Protein AF-A0A4S1FIS1-F1 (afdb_monomer_lite)

Sequence (93 aa):
NDRVGEAIGKYFDRGFSGHVTVIKSGSRFSADCMIRLDSGASLQATGDAQDPTLAFEAAADRLETRLRRYKRRLKSHNSGNGNGEPTDIAYTV

Foldseek 3Di:
DCPVVVLVCVLDVDDKDKDWDWDDDDQKIKIKIWIADPVRDIDIFMAMDSDSVRRVVRRSVSRVVVSVVVVVVVVVCVVDPDDDDRPPPPPDD

pLDDT: mean 71.69, std 17.03, range [32.38, 91.38]

Radius of gyration: 14.53 Å; chains: 1; bounding box: 40×16×36 Å

Structure (mmCIF, N/CA/C/O backbone):
data_AF-A0A4S1FIS1-F1
#
_entry.id   AF-A0A4S1FIS1-F1
#
loop_
_atom_site.group_PDB
_atom_site.id
_atom_site.type_symbol
_atom_site.label_atom_id
_atom_site.label_alt_id
_atom_site.label_comp_id
_atom_site.label_asym_id
_atom_site.label_entity_id
_atom_site.label_seq_id
_atom_site.pdbx_PDB_ins_code
_atom_site.Cartn_x
_atom_site.Cartn_y
_atom_site.Cartn_z
_atom_site.occupancy
_atom_site.B_iso_or_equiv
_atom_site.auth_seq_id
_atom_site.auth_comp_id
_atom_site.auth_asym_id
_atom_site.auth_atom_id
_atom_site.pdbx_PDB_model_num
ATOM 1 N N . ASN A 1 1 ? -16.646 -0.215 -5.988 1.00 45.81 1 ASN A N 1
ATOM 2 C CA . ASN A 1 1 ? -15.371 -0.941 -5.806 1.00 45.81 1 ASN A CA 1
ATOM 3 C C . ASN A 1 1 ? -14.469 -0.700 -7.021 1.00 45.81 1 ASN A C 1
ATOM 5 O O . ASN A 1 1 ? -14.102 -1.655 -7.678 1.00 45.81 1 ASN A O 1
ATOM 9 N N . ASP A 1 2 ? -14.111 0.558 -7.327 1.00 54.72 2 ASP A N 1
ATOM 10 C CA . ASP A 1 2 ? -13.390 0.897 -8.581 1.00 54.72 2 ASP A CA 1
ATOM 11 C C . ASP A 1 2 ? -12.152 1.794 -8.402 1.00 54.72 2 ASP A C 1
ATOM 13 O O . ASP A 1 2 ? -11.310 1.874 -9.292 1.00 54.72 2 ASP A O 1
ATOM 17 N N . ARG A 1 3 ? -11.968 2.437 -7.237 1.00 57.38 3 ARG A N 1
ATOM 18 C CA . ARG A 1 3 ? -10.880 3.421 -7.051 1.00 57.38 3 ARG A CA 1
ATOM 19 C C . ARG A 1 3 ? -9.480 2.809 -7.149 1.00 57.38 3 ARG A C 1
ATOM 21 O O . ARG A 1 3 ? -8.561 3.473 -7.608 1.00 57.38 3 ARG A O 1
ATOM 28 N N . VAL A 1 4 ? -9.321 1.546 -6.750 1.00 52.50 4 VAL A N 1
ATOM 29 C CA . VAL A 1 4 ? -8.054 0.805 -6.872 1.00 52.50 4 VAL A CA 1
ATOM 30 C C . VAL A 1 4 ? -7.695 0.572 -8.334 1.00 52.50 4 VAL A C 1
ATOM 32 O O . VAL A 1 4 ? -6.575 0.862 -8.743 1.00 52.50 4 VAL A O 1
ATOM 35 N N . GLY A 1 5 ? -8.648 0.063 -9.120 1.00 53.59 5 GLY A N 1
ATOM 36 C CA . GLY A 1 5 ? -8.443 -0.227 -10.537 1.00 53.59 5 GLY A CA 1
ATOM 37 C C . GLY A 1 5 ? -8.119 1.038 -11.324 1.00 53.59 5 GLY A C 1
ATOM 38 O O . GLY A 1 5 ? -7.195 1.036 -12.130 1.00 53.59 5 GLY A O 1
ATOM 39 N N . GLU A 1 6 ? -8.800 2.145 -11.016 1.00 59.44 6 GLU A N 1
ATOM 40 C CA . GLU A 1 6 ? -8.561 3.437 -11.662 1.00 59.44 6 GLU A CA 1
ATOM 41 C C . GLU A 1 6 ? -7.212 4.062 -11.259 1.00 59.44 6 GLU A C 1
ATOM 43 O O . GLU A 1 6 ? -6.486 4.583 -12.108 1.00 59.44 6 GLU A O 1
ATOM 48 N N . ALA A 1 7 ? -6.840 3.995 -9.975 1.00 56.41 7 ALA A N 1
ATOM 49 C CA . ALA A 1 7 ? -5.559 4.513 -9.496 1.00 56.41 7 ALA A CA 1
ATOM 50 C C . ALA A 1 7 ? -4.379 3.729 -10.081 1.00 56.41 7 ALA A C 1
ATOM 52 O O . ALA A 1 7 ? -3.398 4.334 -10.508 1.00 56.41 7 ALA A O 1
ATOM 53 N N . ILE A 1 8 ? -4.474 2.397 -10.153 1.00 56.22 8 ILE A N 1
ATOM 54 C CA . ILE A 1 8 ? -3.401 1.572 -10.719 1.00 56.22 8 ILE A CA 1
ATOM 55 C C . ILE A 1 8 ? -3.394 1.651 -12.254 1.00 56.22 8 ILE A C 1
ATOM 57 O O . ILE A 1 8 ? -2.317 1.740 -12.844 1.00 56.22 8 ILE A O 1
ATOM 61 N N . GLY A 1 9 ? -4.564 1.731 -12.898 1.00 56.81 9 GLY A N 1
ATOM 62 C CA . GLY A 1 9 ? -4.693 1.923 -14.347 1.00 56.81 9 GLY A CA 1
ATOM 63 C C . GLY A 1 9 ? -4.024 3.207 -14.849 1.00 56.81 9 GLY A C 1
ATOM 64 O O . GLY A 1 9 ? -3.421 3.209 -15.917 1.00 56.81 9 GLY A O 1
ATOM 65 N N . LYS A 1 10 ? -3.996 4.278 -14.038 1.00 60.97 10 LYS A N 1
ATOM 66 C CA . LYS A 1 10 ? -3.222 5.502 -14.344 1.00 60.97 10 LYS A CA 1
ATOM 67 C C . LYS A 1 10 ? -1.709 5.268 -14.420 1.00 60.97 10 LYS A C 1
ATOM 69 O O . LYS A 1 10 ? -1.001 6.034 -15.075 1.00 60.97 10 LYS A O 1
ATOM 74 N N . TYR A 1 11 ? -1.195 4.246 -13.740 1.00 55.94 11 TYR A N 1
ATOM 75 C CA . TYR A 1 11 ? 0.239 3.969 -13.656 1.00 55.94 11 TYR A CA 1
ATOM 76 C C . TYR A 1 11 ? 0.703 2.840 -14.582 1.00 55.94 11 TYR A C 1
ATOM 78 O O . TYR A 1 11 ? 1.847 2.898 -15.048 1.00 55.94 11 TYR A O 1
ATOM 86 N N . PHE A 1 12 ? -0.155 1.858 -14.867 1.00 54.84 12 PHE A N 1
ATOM 87 C CA . PHE A 1 12 ? 0.170 0.680 -15.671 1.00 54.84 12 PHE A CA 1
ATOM 88 C C . PHE A 1 12 ? -0.950 0.377 -16.675 1.00 54.84 12 PHE A C 1
ATOM 90 O O . PHE A 1 12 ? -1.956 -0.231 -16.342 1.00 54.84 12 PHE A O 1
ATOM 97 N N . ASP A 1 13 ? -0.732 0.788 -17.924 1.00 56.56 13 ASP A N 1
ATOM 98 C CA . ASP A 1 13 ? -1.644 0.573 -19.065 1.00 56.56 13 ASP A CA 1
ATOM 99 C C . ASP A 1 13 ? -1.383 -0.777 -19.783 1.00 56.56 13 ASP A C 1
ATOM 101 O O . ASP A 1 13 ? -2.095 -1.195 -20.690 1.00 56.56 13 ASP A O 1
ATOM 105 N N . ARG A 1 14 ? -0.315 -1.482 -19.379 1.00 54.00 14 ARG A N 1
ATOM 106 C CA . ARG A 1 14 ? 0.051 -2.836 -19.822 1.00 54.00 14 ARG A CA 1
ATOM 107 C C . ARG A 1 14 ? -0.052 -3.772 -18.624 1.00 54.00 14 ARG A C 1
ATOM 109 O O . ARG A 1 14 ? 0.443 -3.400 -17.565 1.00 54.00 14 ARG A O 1
ATOM 116 N N . GLY A 1 15 ? -0.694 -4.923 -18.828 1.00 59.44 15 GLY A N 1
ATOM 117 C CA . GLY A 1 15 ? -0.891 -6.035 -17.889 1.00 59.44 15 GLY A CA 1
ATOM 118 C C . GLY A 1 15 ? -0.290 -5.871 -16.489 1.00 59.44 15 GLY A C 1
ATOM 119 O O . GLY A 1 15 ? 0.921 -5.899 -16.279 1.00 59.44 15 GLY A O 1
ATOM 120 N N . PHE A 1 16 ? -1.158 -5.721 -15.495 1.00 67.75 16 PHE A N 1
ATOM 121 C CA . PHE A 1 16 ? -0.792 -5.904 -14.097 1.00 67.75 16 PHE A CA 1
ATOM 122 C C . PHE A 1 16 ? -1.893 -6.713 -13.419 1.00 67.75 16 PHE A C 1
ATOM 124 O O . PHE A 1 16 ? -3.072 -6.591 -13.749 1.00 67.75 16 PHE A O 1
ATOM 131 N N . SER A 1 17 ? -1.509 -7.561 -12.472 1.00 72.06 17 SER A N 1
ATOM 132 C CA . SER A 1 17 ? -2.451 -8.314 -11.645 1.00 72.06 17 SER A CA 1
ATOM 133 C C . SER A 1 17 ? -2.312 -7.830 -10.217 1.00 72.06 17 SER A C 1
ATOM 135 O O . SER A 1 17 ? -1.298 -8.088 -9.571 1.00 72.06 17 SER A O 1
ATOM 137 N N . GLY A 1 18 ? -3.306 -7.096 -9.730 1.00 75.44 18 GLY A N 1
ATOM 138 C CA . GLY A 1 18 ? -3.326 -6.601 -8.362 1.00 75.44 18 GLY A CA 1
ATOM 139 C C . GLY A 1 18 ? -4.597 -7.005 -7.636 1.00 75.44 18 GLY A C 1
ATOM 140 O O . GLY A 1 18 ? -5.661 -7.084 -8.245 1.00 75.44 18 GLY A O 1
ATOM 141 N N . HIS A 1 19 ? -4.485 -7.252 -6.337 1.00 76.94 19 HIS A N 1
ATOM 142 C CA . HIS A 1 19 ? -5.633 -7.443 -5.461 1.00 76.94 19 HIS A CA 1
ATOM 143 C C . HIS A 1 19 ? -5.453 -6.638 -4.176 1.00 76.94 19 HIS A C 1
ATOM 145 O O . HIS A 1 19 ? -4.334 -6.344 -3.749 1.00 76.94 19 HIS A O 1
ATOM 151 N N . VAL A 1 20 ? -6.582 -6.258 -3.584 1.00 79.38 20 VAL A N 1
ATOM 152 C CA . VAL A 1 20 ? -6.636 -5.526 -2.322 1.00 79.38 20 VAL A CA 1
ATOM 153 C C . VAL A 1 20 ? -7.519 -6.299 -1.365 1.00 79.38 20 VAL A C 1
ATOM 155 O O . VAL A 1 20 ? -8.660 -6.625 -1.691 1.00 79.38 20 VAL A O 1
ATOM 158 N N . THR A 1 21 ? -6.985 -6.564 -0.183 1.00 82.69 21 THR A N 1
ATOM 159 C CA . THR A 1 21 ? -7.657 -7.291 0.884 1.00 82.69 21 THR A CA 1
ATOM 160 C C . THR A 1 21 ? -7.800 -6.365 2.075 1.00 82.69 21 THR A C 1
ATOM 162 O O . THR A 1 21 ? -6.807 -5.916 2.637 1.00 82.69 21 THR A O 1
ATOM 165 N N . VAL A 1 22 ? -9.033 -6.078 2.487 1.00 82.38 22 VAL A N 1
ATOM 166 C CA . VAL A 1 22 ? -9.295 -5.314 3.712 1.00 82.38 22 VAL A CA 1
ATOM 167 C C . VAL A 1 22 ? -9.763 -6.275 4.795 1.00 82.38 22 VAL A C 1
ATOM 169 O O . VAL A 1 22 ? -10.759 -6.976 4.631 1.00 82.38 22 VAL A O 1
ATOM 172 N N . ILE A 1 23 ? -9.032 -6.307 5.903 1.00 85.44 23 ILE A N 1
ATOM 173 C CA . ILE A 1 23 ? -9.271 -7.172 7.054 1.00 85.44 23 ILE A CA 1
ATOM 174 C C . ILE A 1 23 ? -9.655 -6.294 8.241 1.00 85.44 23 ILE A C 1
ATOM 176 O O . ILE A 1 23 ? -9.015 -5.282 8.530 1.00 85.44 23 ILE A O 1
ATOM 180 N N . LYS A 1 24 ? -10.706 -6.690 8.960 1.00 88.19 24 LYS A N 1
ATOM 181 C CA . LYS A 1 24 ? -11.064 -6.069 10.235 1.00 88.19 24 LYS A CA 1
ATOM 182 C C . LYS A 1 24 ? -10.233 -6.700 11.356 1.00 88.19 24 LYS A C 1
ATOM 184 O O . LYS A 1 24 ? -10.454 -7.852 11.716 1.00 88.19 24 LYS A O 1
ATOM 189 N N . SER A 1 25 ? -9.320 -5.925 11.929 1.00 85.06 25 SER A N 1
ATOM 190 C CA . SER A 1 25 ? -8.436 -6.311 13.033 1.00 85.06 25 SER A CA 1
ATOM 191 C C . SER A 1 25 ? -8.945 -5.699 14.342 1.00 85.06 25 SER A C 1
ATOM 193 O O . SER A 1 25 ? -8.435 -4.692 14.838 1.00 85.06 25 SER A O 1
ATOM 195 N N . GLY A 1 26 ? -10.008 -6.289 14.893 1.00 85.56 26 GLY A N 1
ATOM 196 C CA . GLY A 1 26 ? -10.638 -5.820 16.131 1.00 85.56 26 GLY A CA 1
ATOM 197 C C . GLY A 1 26 ? -11.330 -4.461 15.965 1.00 85.56 26 GLY A C 1
ATOM 198 O O . GLY A 1 26 ? -12.327 -4.357 15.248 1.00 85.56 26 GLY A O 1
ATOM 199 N N . SER A 1 27 ? -10.816 -3.433 16.652 1.00 86.44 27 SER A N 1
ATOM 200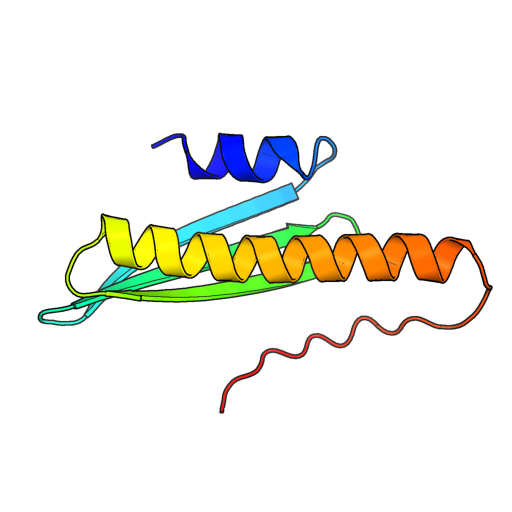 C CA . SER A 1 27 ? -11.295 -2.040 16.567 1.00 86.44 27 SER A CA 1
ATOM 201 C C . SER A 1 27 ? -10.668 -1.236 15.422 1.00 86.44 27 SER A C 1
ATOM 203 O O . SER A 1 27 ? -11.017 -0.073 15.230 1.00 86.44 27 SER A O 1
ATOM 205 N N . ARG A 1 28 ? -9.734 -1.836 14.677 1.00 88.44 28 ARG A N 1
ATOM 206 C CA . ARG A 1 28 ? -9.052 -1.229 13.531 1.00 88.44 28 ARG A CA 1
ATOM 207 C C . ARG A 1 28 ? -9.276 -2.055 12.268 1.00 88.44 28 ARG A C 1
ATOM 209 O O . ARG A 1 28 ? -9.714 -3.202 12.316 1.00 88.44 28 ARG A O 1
ATOM 216 N N . PHE A 1 29 ? -8.941 -1.463 11.137 1.00 89.38 29 PHE A N 1
ATOM 217 C CA . PHE A 1 29 ? -8.932 -2.072 9.821 1.00 89.38 29 PHE A CA 1
ATOM 218 C C . PHE A 1 29 ? -7.505 -2.069 9.288 1.00 89.38 29 PHE A C 1
ATOM 220 O O . PHE A 1 29 ? -6.777 -1.091 9.459 1.00 89.38 29 PHE A O 1
ATOM 227 N N . SER A 1 30 ? -7.126 -3.160 8.634 1.00 89.88 30 SER A N 1
ATOM 228 C CA . SER A 1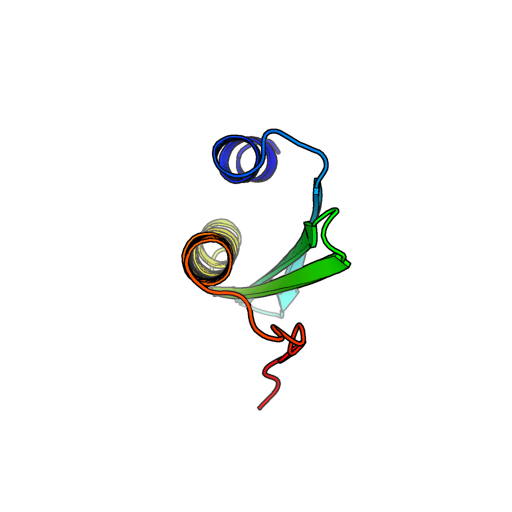 30 ? -5.908 -3.254 7.839 1.00 89.88 30 SER A CA 1
ATOM 229 C C . SER A 1 30 ? -6.283 -3.484 6.388 1.00 89.88 30 SER A C 1
ATOM 231 O O . SER A 1 30 ? -7.041 -4.401 6.089 1.00 89.88 30 SER A O 1
ATOM 233 N N . ALA A 1 31 ? -5.741 -2.680 5.486 1.00 89.25 31 ALA A N 1
ATOM 234 C CA . ALA A 1 31 ? -5.804 -2.920 4.056 1.00 89.25 31 ALA A CA 1
ATOM 235 C C . ALA A 1 31 ? -4.438 -3.405 3.578 1.00 89.25 31 ALA A C 1
ATOM 237 O O . ALA A 1 31 ? -3.425 -2.764 3.843 1.00 89.25 31 ALA A O 1
ATOM 238 N N . ASP A 1 32 ? -4.415 -4.528 2.878 1.00 88.62 32 ASP A N 1
ATOM 239 C CA . ASP A 1 32 ? -3.244 -5.063 2.205 1.00 88.62 32 ASP A CA 1
ATOM 240 C C . ASP A 1 32 ? -3.443 -4.975 0.694 1.00 88.62 32 ASP A C 1
ATOM 242 O O . ASP A 1 32 ? -4.449 -5.440 0.160 1.00 88.62 32 ASP A O 1
ATOM 246 N N . CYS A 1 33 ? -2.499 -4.344 0.010 1.00 86.81 33 CYS A N 1
ATOM 247 C CA . CYS A 1 33 ? -2.522 -4.141 -1.428 1.00 86.81 33 CYS A CA 1
ATOM 248 C C . CYS A 1 33 ? -1.318 -4.846 -2.045 1.00 86.81 33 CYS A C 1
ATOM 250 O O . CYS A 1 33 ? -0.178 -4.459 -1.779 1.00 86.81 33 CYS A O 1
ATOM 252 N N . MET A 1 34 ? -1.562 -5.819 -2.920 1.00 84.12 34 MET A N 1
ATOM 253 C CA . MET A 1 34 ? -0.523 -6.534 -3.657 1.00 84.12 34 MET A CA 1
ATOM 254 C C . MET A 1 34 ? -0.697 -6.302 -5.156 1.00 84.12 34 MET A C 1
ATOM 256 O O . MET A 1 34 ? -1.793 -6.440 -5.691 1.00 84.12 34 MET A O 1
ATOM 260 N N . ILE A 1 35 ? 0.393 -5.981 -5.847 1.00 82.62 35 ILE A N 1
ATOM 261 C CA . ILE A 1 35 ? 0.463 -5.834 -7.301 1.00 82.62 35 ILE A CA 1
ATOM 262 C C . ILE A 1 35 ? 1.599 -6.701 -7.826 1.00 82.62 35 ILE A C 1
ATOM 264 O O . ILE A 1 35 ? 2.727 -6.641 -7.341 1.00 82.62 35 ILE A O 1
ATOM 268 N N . ARG A 1 36 ? 1.306 -7.472 -8.867 1.00 81.88 36 ARG A N 1
ATOM 269 C CA . ARG A 1 36 ? 2.279 -8.178 -9.694 1.00 81.88 36 ARG A CA 1
ATOM 270 C C . ARG A 1 36 ? 2.362 -7.497 -11.050 1.00 81.88 36 ARG A C 1
ATOM 272 O O . ARG A 1 36 ? 1.343 -7.287 -11.708 1.00 81.88 36 ARG A O 1
ATOM 279 N N . LEU A 1 37 ? 3.582 -7.153 -11.433 1.00 76.38 37 LEU A N 1
ATOM 280 C CA . LEU A 1 37 ? 3.909 -6.566 -12.724 1.00 76.38 37 LEU A CA 1
ATOM 281 C C . LEU A 1 37 ? 4.373 -7.664 -13.684 1.00 76.38 37 LEU A C 1
ATOM 283 O O . LEU A 1 37 ? 5.045 -8.608 -13.266 1.00 76.38 37 LEU A O 1
ATOM 287 N N . ASP A 1 38 ? 4.100 -7.493 -14.976 1.00 71.56 38 ASP A N 1
ATOM 288 C CA . ASP A 1 38 ? 4.559 -8.412 -16.031 1.00 71.56 38 ASP A CA 1
ATOM 289 C C . ASP A 1 38 ? 6.092 -8.531 -16.106 1.00 71.56 38 ASP A C 1
ATOM 291 O O . ASP A 1 38 ? 6.626 -9.522 -16.594 1.00 71.56 38 ASP A O 1
ATOM 295 N N . SER A 1 39 ? 6.823 -7.551 -15.564 1.00 69.94 39 SER A N 1
ATOM 296 C CA . SER A 1 39 ? 8.281 -7.606 -15.405 1.00 69.94 39 SER A CA 1
ATOM 297 C C . SER A 1 39 ? 8.762 -8.651 -14.386 1.00 69.94 39 SER A C 1
ATOM 299 O O . SER A 1 39 ? 9.967 -8.781 -14.180 1.00 69.94 39 SER A O 1
ATOM 301 N N . GLY A 1 40 ? 7.847 -9.357 -13.714 1.00 73.94 40 GLY A N 1
ATOM 302 C CA . GLY A 1 40 ? 8.139 -10.325 -12.657 1.00 73.94 40 GLY A CA 1
ATOM 303 C C . GLY A 1 40 ? 8.266 -9.708 -11.262 1.00 73.94 40 GLY A C 1
ATOM 304 O O . GLY A 1 40 ? 8.466 -10.437 -10.296 1.00 73.94 40 GLY A O 1
ATOM 305 N N . ALA A 1 41 ? 8.128 -8.386 -11.126 1.00 78.31 41 ALA A N 1
ATOM 306 C CA . ALA A 1 41 ? 8.205 -7.714 -9.832 1.00 78.31 41 ALA A CA 1
ATOM 307 C C . ALA A 1 41 ? 6.873 -7.776 -9.064 1.00 78.31 41 ALA A C 1
ATOM 309 O 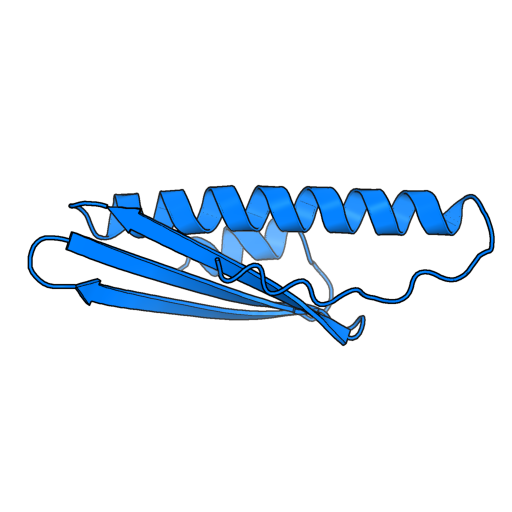O . ALA A 1 41 ? 5.811 -7.450 -9.603 1.00 78.31 41 ALA A O 1
ATOM 310 N N . SER A 1 42 ? 6.948 -8.125 -7.780 1.00 83.69 42 SER A N 1
ATOM 311 C CA . SER A 1 42 ? 5.864 -8.008 -6.801 1.00 83.69 42 SER A CA 1
ATOM 312 C C . SER A 1 42 ? 6.039 -6.755 -5.948 1.00 83.69 42 SER A C 1
ATOM 314 O O . SER A 1 42 ? 7.115 -6.470 -5.430 1.00 83.69 42 SER A O 1
ATOM 316 N N . LEU A 1 43 ? 4.963 -5.992 -5.785 1.00 83.81 43 LEU A N 1
ATOM 317 C CA . LEU A 1 43 ? 4.897 -4.840 -4.898 1.00 83.81 43 LEU A CA 1
ATOM 318 C C . LEU A 1 43 ? 3.732 -5.039 -3.942 1.00 83.81 43 LEU A C 1
ATOM 320 O O . LEU A 1 43 ? 2.592 -5.171 -4.371 1.00 83.81 43 LEU A O 1
ATOM 324 N N . GLN A 1 44 ? 4.024 -5.026 -2.650 1.00 86.00 44 GLN A N 1
ATOM 325 C CA . GLN A 1 44 ? 3.014 -5.087 -1.602 1.00 86.00 44 GLN A CA 1
ATOM 326 C C . GLN A 1 44 ? 3.090 -3.841 -0.726 1.00 86.00 44 GLN A C 1
ATOM 328 O O . GLN A 1 44 ? 4.174 -3.280 -0.527 1.00 86.00 44 GLN A O 1
ATOM 333 N N . ALA A 1 45 ? 1.952 -3.401 -0.207 1.00 88.81 45 ALA A N 1
ATOM 334 C CA . ALA A 1 45 ? 1.869 -2.373 0.811 1.00 88.81 45 ALA A CA 1
ATOM 335 C C . ALA A 1 45 ? 0.654 -2.612 1.705 1.00 88.81 45 ALA A C 1
ATOM 337 O O . ALA A 1 45 ? -0.441 -2.868 1.216 1.00 88.81 45 ALA A O 1
ATOM 338 N N . THR A 1 46 ? 0.853 -2.456 3.008 1.00 88.94 46 THR A N 1
ATOM 339 C CA . THR A 1 46 ? -0.209 -2.578 4.006 1.00 88.94 46 THR A CA 1
ATOM 340 C C . THR A 1 46 ? -0.449 -1.217 4.652 1.00 88.94 46 THR A C 1
ATOM 342 O O . THR A 1 46 ? 0.500 -0.449 4.830 1.00 88.94 46 THR A O 1
ATOM 345 N N . GLY A 1 47 ? -1.689 -0.912 5.010 1.00 89.25 47 GLY A N 1
ATOM 346 C CA . GLY A 1 47 ? -2.100 0.285 5.738 1.00 89.25 47 GLY A CA 1
ATOM 347 C C . GLY A 1 47 ? -3.073 -0.075 6.850 1.00 89.25 47 GLY A C 1
ATOM 348 O O . GLY A 1 47 ? -3.855 -1.012 6.716 1.00 89.25 47 GLY A O 1
ATOM 349 N N . ASP A 1 48 ? -3.004 0.644 7.962 1.00 91.38 48 ASP A N 1
ATOM 350 C CA . ASP A 1 48 ? -3.820 0.415 9.148 1.00 91.38 48 ASP A CA 1
ATOM 351 C C . ASP A 1 48 ? -4.485 1.714 9.607 1.00 91.38 48 ASP A C 1
ATOM 353 O O . ASP A 1 48 ? -3.862 2.774 9.627 1.00 91.38 48 ASP A O 1
ATOM 357 N N . ALA A 1 49 ? -5.770 1.643 9.956 1.00 91.06 49 ALA A N 1
ATOM 358 C CA . ALA A 1 49 ? -6.513 2.779 10.497 1.00 91.06 49 ALA A CA 1
ATOM 359 C C . ALA A 1 49 ? -7.747 2.333 11.293 1.00 91.06 49 ALA A C 1
ATOM 361 O O . ALA A 1 49 ? -8.138 1.171 11.272 1.00 91.06 49 ALA A O 1
ATOM 362 N N . GLN A 1 50 ? -8.390 3.262 12.003 1.00 91.19 50 GLN A N 1
ATOM 363 C CA . GLN A 1 50 ? -9.677 3.001 12.669 1.00 91.19 50 GLN A CA 1
ATOM 364 C C . GLN A 1 50 ? -10.865 2.953 11.700 1.00 91.19 50 GLN A C 1
ATOM 366 O O . GLN A 1 50 ? -11.895 2.379 12.038 1.00 91.19 50 GLN A O 1
ATOM 371 N N . ASP A 1 51 ? -10.708 3.511 10.501 1.00 87.25 51 ASP A N 1
ATOM 372 C CA . ASP A 1 51 ? -11.721 3.508 9.451 1.00 87.25 51 ASP A CA 1
ATOM 373 C C . ASP A 1 51 ? -11.242 2.650 8.266 1.00 87.25 51 ASP A C 1
ATOM 375 O O . ASP A 1 51 ? -10.067 2.740 7.893 1.00 87.25 51 ASP A O 1
ATOM 379 N N . PRO A 1 52 ? -12.106 1.819 7.658 1.00 80.75 52 PRO A N 1
ATOM 380 C CA . PRO A 1 52 ? -11.722 0.982 6.522 1.00 80.75 52 PRO A CA 1
ATOM 381 C C . PRO A 1 52 ? -11.254 1.799 5.311 1.00 80.75 52 PRO A C 1
ATOM 383 O O . PRO A 1 52 ? -10.349 1.367 4.597 1.00 80.75 52 PRO A O 1
ATOM 386 N N . THR A 1 53 ? -11.828 2.982 5.094 1.00 84.62 53 THR A N 1
ATOM 387 C CA . THR A 1 53 ? -11.445 3.900 4.015 1.00 84.62 53 THR A CA 1
ATOM 388 C C . THR A 1 53 ? -10.055 4.461 4.271 1.00 84.62 53 THR A C 1
ATOM 390 O O . THR A 1 53 ? -9.214 4.425 3.381 1.00 84.62 53 THR A O 1
ATOM 393 N N . LEU A 1 54 ? -9.778 4.898 5.502 1.00 87.31 54 LEU A N 1
ATOM 394 C CA . LEU A 1 54 ? -8.461 5.423 5.876 1.00 87.31 54 LEU A CA 1
ATOM 395 C C . LEU A 1 54 ? -7.375 4.342 5.834 1.00 87.31 54 LEU A C 1
ATOM 397 O O . LEU A 1 54 ? -6.248 4.617 5.430 1.00 87.31 54 LEU A O 1
ATOM 401 N N . ALA A 1 55 ? -7.703 3.105 6.216 1.00 86.38 55 ALA A N 1
ATOM 402 C CA . ALA A 1 55 ? -6.767 1.985 6.141 1.00 86.38 55 ALA A CA 1
ATOM 403 C C . ALA A 1 55 ? -6.391 1.709 4.681 1.00 86.38 55 ALA A C 1
ATOM 405 O O . ALA A 1 55 ? -5.219 1.508 4.358 1.00 86.38 55 ALA A O 1
ATOM 406 N N . PHE A 1 56 ? -7.391 1.760 3.798 1.00 84.62 56 PHE A N 1
ATOM 407 C CA . PHE A 1 56 ? -7.202 1.647 2.364 1.00 84.62 56 PHE A CA 1
ATOM 408 C C . PHE A 1 56 ? -6.368 2.799 1.786 1.00 84.62 56 PHE A C 1
ATOM 410 O O . PHE A 1 56 ? -5.415 2.532 1.058 1.00 84.62 56 PHE A O 1
ATOM 417 N N . GLU A 1 57 ? -6.671 4.053 2.123 1.00 86.19 57 GLU A N 1
ATOM 418 C CA . GLU A 1 57 ? -5.900 5.218 1.663 1.00 86.19 57 GLU A CA 1
ATOM 419 C C . GLU A 1 57 ? -4.436 5.129 2.109 1.00 86.19 57 GLU A C 1
ATOM 421 O O . GLU A 1 57 ? -3.530 5.263 1.288 1.00 86.19 57 GLU A O 1
ATOM 426 N N . ALA A 1 58 ? -4.185 4.757 3.368 1.00 88.62 58 ALA A N 1
ATOM 427 C CA . ALA A 1 58 ? -2.831 4.547 3.874 1.00 88.62 58 ALA A CA 1
ATOM 428 C C . ALA A 1 58 ? -2.075 3.439 3.115 1.00 88.62 58 ALA A C 1
ATOM 430 O O . ALA A 1 58 ? -0.872 3.560 2.861 1.00 88.62 58 ALA A O 1
ATOM 431 N N . ALA A 1 59 ? -2.760 2.353 2.744 1.00 87.12 59 ALA A N 1
ATOM 432 C CA . ALA A 1 59 ? -2.173 1.284 1.940 1.00 87.12 59 ALA A CA 1
ATOM 433 C C . ALA A 1 59 ? -1.905 1.744 0.497 1.00 87.12 59 ALA A C 1
ATOM 435 O O . ALA A 1 59 ? -0.841 1.453 -0.057 1.00 87.12 59 ALA A O 1
ATOM 436 N N . ALA A 1 60 ? -2.837 2.496 -0.096 1.00 82.56 60 ALA A N 1
ATOM 437 C CA . ALA A 1 60 ? -2.736 3.039 -1.446 1.00 82.56 60 ALA A CA 1
ATOM 438 C C . ALA A 1 60 ? -1.574 4.036 -1.581 1.00 82.56 60 ALA A C 1
ATOM 440 O O . ALA A 1 60 ? -0.759 3.881 -2.489 1.00 82.56 60 ALA A O 1
ATOM 441 N N . ASP A 1 61 ? -1.411 4.970 -0.644 1.00 87.38 61 ASP A N 1
ATOM 442 C CA . ASP A 1 61 ? -0.318 5.957 -0.649 1.00 87.38 61 ASP A CA 1
ATOM 443 C C . ASP A 1 61 ? 1.067 5.289 -0.576 1.00 87.38 61 ASP A C 1
ATOM 445 O O . ASP A 1 61 ? 2.032 5.663 -1.265 1.00 87.38 61 ASP A O 1
ATOM 449 N N . ARG A 1 62 ? 1.179 4.247 0.259 1.00 88.19 62 ARG A N 1
ATOM 450 C CA . ARG A 1 62 ? 2.399 3.435 0.380 1.00 88.19 62 ARG A CA 1
ATOM 451 C C . ARG A 1 62 ? 2.681 2.678 -0.917 1.00 88.19 62 ARG A C 1
ATOM 453 O O . ARG A 1 62 ? 3.832 2.649 -1.368 1.00 88.19 62 ARG A O 1
ATOM 460 N N . LEU A 1 63 ? 1.651 2.096 -1.529 1.00 84.38 63 LEU A N 1
ATOM 461 C CA . LEU A 1 63 ? 1.754 1.380 -2.798 1.00 84.38 63 LEU A CA 1
ATOM 462 C C . LEU A 1 63 ? 2.171 2.320 -3.934 1.00 84.38 63 LEU A C 1
ATOM 464 O O . LEU A 1 63 ? 3.124 2.021 -4.651 1.00 84.38 63 LEU A O 1
ATOM 468 N N . GLU A 1 64 ? 1.541 3.489 -4.046 1.00 82.38 64 GLU A N 1
ATOM 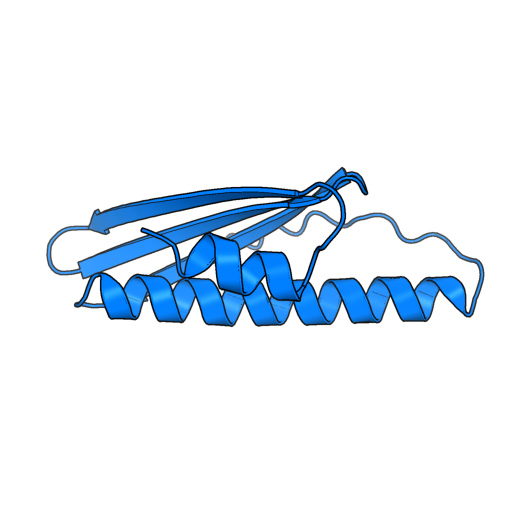469 C CA . GLU A 1 64 ? 1.870 4.527 -5.025 1.00 82.38 64 GLU A CA 1
ATOM 470 C C . GLU A 1 64 ? 3.328 4.979 -4.891 1.00 82.38 64 GLU A C 1
ATOM 472 O O . GLU A 1 64 ? 4.069 5.056 -5.877 1.00 82.38 64 GLU A O 1
ATOM 477 N N . THR A 1 65 ? 3.795 5.195 -3.659 1.00 86.88 65 THR A N 1
ATOM 478 C CA . THR A 1 65 ? 5.195 5.547 -3.401 1.00 86.88 65 THR A CA 1
ATOM 479 C C . THR A 1 65 ? 6.155 4.466 -3.905 1.00 86.88 65 THR A C 1
ATOM 481 O O . THR A 1 65 ? 7.176 4.792 -4.527 1.00 86.88 65 THR A O 1
ATOM 484 N N . ARG A 1 66 ? 5.843 3.185 -3.666 1.00 85.25 66 ARG A N 1
ATOM 485 C CA . ARG A 1 66 ? 6.642 2.046 -4.150 1.00 85.25 66 ARG A CA 1
ATOM 486 C C . ARG A 1 66 ? 6.610 1.951 -5.677 1.00 85.25 66 ARG A C 1
ATOM 488 O O . ARG A 1 66 ? 7.678 1.851 -6.282 1.00 85.25 66 ARG A O 1
ATOM 495 N N . LEU A 1 67 ? 5.439 2.087 -6.302 1.00 79.56 67 LEU A N 1
ATOM 496 C CA . LEU A 1 67 ? 5.271 2.091 -7.762 1.00 79.56 67 LEU A CA 1
ATOM 497 C C . LEU A 1 67 ? 6.085 3.214 -8.413 1.00 79.56 67 LEU A C 1
ATOM 499 O O . LEU A 1 67 ? 6.843 2.977 -9.356 1.00 79.56 67 LEU A O 1
ATOM 503 N N . ARG A 1 68 ? 6.009 4.435 -7.872 1.00 83.62 68 ARG A N 1
ATOM 504 C CA . ARG A 1 68 ? 6.782 5.585 -8.361 1.00 83.62 68 ARG A CA 1
ATOM 505 C C . ARG A 1 68 ? 8.285 5.337 -8.259 1.00 83.62 68 ARG A C 1
ATOM 507 O O . ARG A 1 68 ? 9.022 5.638 -9.202 1.00 83.62 68 ARG A O 1
ATOM 514 N N . ARG A 1 69 ? 8.757 4.780 -7.136 1.00 84.81 69 ARG A N 1
ATOM 515 C CA . ARG A 1 69 ? 10.172 4.402 -6.967 1.00 84.81 69 ARG A CA 1
ATOM 516 C C . ARG A 1 69 ? 10.579 3.325 -7.970 1.00 84.81 69 ARG A C 1
ATOM 518 O O . ARG A 1 69 ? 11.628 3.472 -8.591 1.00 84.81 69 ARG A O 1
ATOM 525 N N . TYR A 1 70 ? 9.753 2.301 -8.175 1.00 82.19 70 TYR A N 1
ATOM 526 C CA . TYR A 1 70 ? 10.012 1.236 -9.143 1.00 82.19 70 TYR A CA 1
ATOM 527 C C . TYR A 1 70 ? 10.115 1.782 -10.574 1.00 82.19 70 TYR A C 1
ATOM 529 O O . TYR A 1 70 ? 11.124 1.564 -11.244 1.00 82.19 70 TYR A O 1
ATOM 537 N N . LYS A 1 71 ? 9.155 2.610 -11.007 1.00 77.44 71 LYS A N 1
ATOM 538 C CA . LYS A 1 71 ? 9.183 3.287 -12.316 1.00 77.44 71 LYS A CA 1
ATOM 539 C C . LYS A 1 71 ? 10.435 4.149 -12.495 1.00 77.44 71 LYS A C 1
ATOM 541 O O . LYS A 1 71 ? 11.057 4.127 -13.557 1.00 77.44 71 LYS A O 1
ATOM 546 N N . ARG A 1 72 ? 10.837 4.894 -11.456 1.00 82.19 72 ARG A N 1
ATOM 547 C CA . ARG A 1 72 ? 12.077 5.687 -11.475 1.00 82.19 72 ARG A CA 1
ATOM 548 C C . ARG A 1 72 ? 13.314 4.797 -11.614 1.00 82.19 72 ARG A C 1
ATOM 550 O O . ARG A 1 72 ? 14.195 5.142 -12.398 1.00 82.19 72 ARG A O 1
ATOM 557 N N . ARG A 1 73 ? 13.379 3.667 -10.896 1.00 79.44 73 ARG A N 1
ATOM 558 C CA . ARG A 1 73 ? 14.474 2.691 -11.033 1.00 79.44 73 ARG A CA 1
ATOM 559 C C . ARG A 1 73 ? 14.524 2.156 -12.461 1.00 79.44 73 ARG A C 1
ATOM 561 O O . ARG A 1 73 ? 15.582 2.250 -13.068 1.00 79.44 73 ARG A O 1
ATOM 568 N N . LEU A 1 74 ? 13.402 1.720 -13.031 1.00 75.88 74 LEU A N 1
ATOM 569 C CA . LEU A 1 74 ? 13.349 1.198 -14.401 1.00 75.88 74 LEU A CA 1
ATOM 570 C C . LEU A 1 74 ? 13.860 2.219 -15.433 1.00 75.88 74 LEU A C 1
ATOM 572 O O . LEU A 1 74 ? 14.725 1.902 -16.244 1.00 75.88 74 LEU A O 1
ATOM 576 N N . LYS A 1 75 ? 13.408 3.480 -15.344 1.00 71.88 75 LYS A N 1
ATOM 577 C CA . LYS A 1 75 ? 13.893 4.559 -16.223 1.00 71.88 75 LYS A CA 1
ATOM 578 C C . LYS A 1 75 ? 15.397 4.815 -16.057 1.00 71.88 75 LYS A C 1
ATOM 580 O O . LYS A 1 75 ? 16.071 5.072 -17.044 1.00 71.88 75 LYS A O 1
ATOM 585 N N . SER A 1 76 ? 15.914 4.730 -14.829 1.00 66.12 76 SER A N 1
ATOM 586 C CA . SER A 1 76 ? 17.345 4.884 -14.542 1.00 66.12 76 SER A CA 1
ATOM 587 C C . SER A 1 76 ? 18.196 3.739 -15.106 1.00 66.12 76 SER A C 1
ATOM 589 O O . SER A 1 76 ? 19.314 3.997 -15.534 1.00 66.12 76 SER A O 1
ATOM 591 N N . HIS A 1 77 ? 17.688 2.501 -15.124 1.00 56.50 77 HIS A N 1
ATOM 592 C CA . HIS A 1 77 ? 18.414 1.337 -15.663 1.00 56.50 77 HIS A CA 1
ATOM 593 C C . HIS A 1 77 ? 18.446 1.338 -17.199 1.00 56.50 77 HIS A C 1
ATOM 595 O O . HIS A 1 77 ? 19.392 0.844 -17.799 1.00 56.50 77 HIS A O 1
ATOM 601 N N . ASN A 1 78 ? 17.465 1.965 -17.852 1.00 54.84 78 ASN A N 1
ATOM 602 C CA . ASN A 1 78 ? 17.482 2.157 -19.305 1.00 54.84 78 ASN A CA 1
ATOM 603 C C . ASN A 1 78 ? 18.525 3.186 -19.785 1.00 54.84 78 ASN A C 1
ATOM 605 O O . ASN A 1 78 ? 18.752 3.295 -20.986 1.00 54.84 78 ASN A O 1
ATOM 609 N N . SER A 1 79 ? 19.146 3.944 -18.874 1.00 54.47 79 SER A N 1
ATOM 610 C CA . SER A 1 79 ? 20.189 4.934 -19.183 1.00 54.47 79 SER A CA 1
ATOM 611 C C . SER A 1 79 ? 21.618 4.434 -18.932 1.00 54.47 79 SER A C 1
ATOM 613 O O . SER A 1 79 ? 22.565 5.158 -19.223 1.00 54.47 79 SER A O 1
ATOM 615 N N . GLY A 1 80 ? 21.801 3.212 -18.426 1.00 49.72 80 GLY A N 1
ATOM 616 C CA . GLY A 1 80 ? 23.121 2.632 -18.199 1.00 49.72 80 GLY A CA 1
ATOM 617 C C . GLY A 1 80 ? 23.024 1.129 -17.970 1.00 49.72 80 GLY A C 1
ATOM 618 O O . GLY A 1 80 ? 22.477 0.694 -16.962 1.00 49.72 80 GLY A O 1
ATOM 619 N N . ASN A 1 81 ? 23.543 0.343 -18.914 1.00 54.50 81 ASN A N 1
ATOM 620 C CA . ASN A 1 81 ? 23.683 -1.108 -18.808 1.00 54.50 81 ASN A CA 1
ATOM 621 C C . ASN A 1 81 ? 24.263 -1.527 -17.442 1.00 54.50 81 ASN A C 1
ATOM 623 O O . ASN A 1 81 ? 25.377 -1.128 -17.109 1.00 54.50 81 ASN A O 1
ATOM 627 N N . GLY A 1 82 ? 23.565 -2.395 -16.701 1.00 45.06 82 GLY A N 1
ATOM 628 C CA . GLY A 1 82 ? 24.150 -3.104 -15.557 1.00 45.06 82 GLY A CA 1
ATOM 629 C C . GLY A 1 82 ? 23.136 -3.624 -14.535 1.00 45.06 82 GLY A C 1
ATOM 630 O O . GLY A 1 82 ? 22.637 -2.854 -13.727 1.00 45.06 82 GLY A O 1
ATOM 631 N N . ASN A 1 83 ? 22.872 -4.936 -14.577 1.00 49.06 83 ASN A N 1
ATOM 632 C CA . ASN A 1 83 ? 22.422 -5.804 -13.473 1.00 49.06 83 ASN A CA 1
ATOM 633 C C . ASN A 1 83 ? 21.536 -5.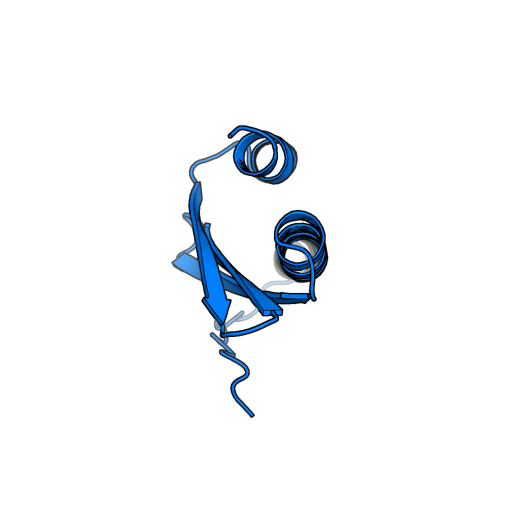169 -12.379 1.00 49.06 83 ASN A C 1
ATOM 635 O O . ASN A 1 83 ? 22.015 -4.775 -11.319 1.00 49.06 83 ASN A O 1
ATOM 639 N N . GLY A 1 84 ? 20.221 -5.149 -12.607 1.00 43.34 84 GLY A N 1
ATOM 640 C CA . GLY A 1 84 ? 19.233 -4.867 -11.567 1.00 43.34 84 GLY A CA 1
ATOM 641 C C . GLY A 1 84 ? 18.563 -6.155 -11.108 1.00 43.34 84 GLY A C 1
ATOM 642 O O . GLY A 1 84 ? 17.500 -6.498 -11.618 1.00 43.34 84 GLY A O 1
ATOM 643 N N . GLU A 1 85 ? 19.177 -6.869 -10.166 1.00 41.69 85 GLU A N 1
ATOM 644 C CA . GLU A 1 85 ? 18.507 -7.951 -9.442 1.00 41.69 85 GLU A CA 1
ATOM 645 C C . GLU A 1 85 ? 17.246 -7.368 -8.765 1.00 41.69 85 GLU A C 1
ATOM 647 O O . GLU A 1 85 ? 17.346 -6.358 -8.051 1.00 41.69 85 GLU A O 1
ATOM 652 N N . PRO A 1 86 ? 16.038 -7.907 -9.019 1.00 44.91 86 PRO A N 1
ATOM 653 C CA . PRO A 1 86 ? 14.833 -7.448 -8.355 1.00 44.91 86 PRO A CA 1
ATOM 654 C C . PRO A 1 86 ? 14.902 -7.946 -6.916 1.00 44.91 86 PRO A C 1
ATOM 656 O O . PRO A 1 86 ? 14.462 -9.045 -6.602 1.00 44.91 86 PRO A O 1
ATOM 659 N N . THR A 1 87 ? 15.495 -7.146 -6.032 1.00 42.03 87 THR A N 1
ATOM 660 C CA . THR A 1 87 ? 15.430 -7.416 -4.601 1.00 42.03 87 THR A CA 1
ATOM 661 C C . THR A 1 87 ? 13.968 -7.275 -4.185 1.00 42.03 87 THR A C 1
ATOM 663 O O . T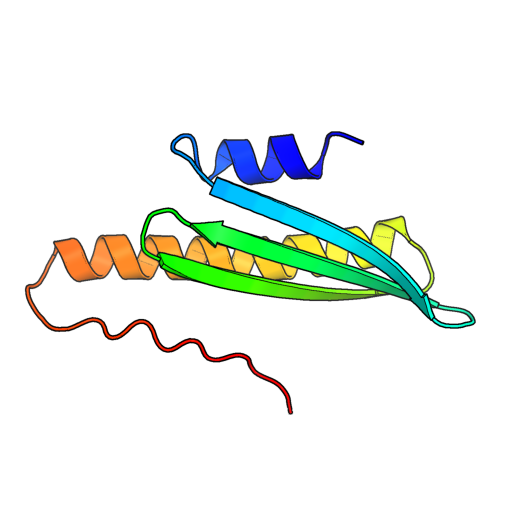HR A 1 87 ? 13.463 -6.164 -3.990 1.00 42.03 87 THR A O 1
ATOM 666 N N . ASP A 1 88 ? 13.286 -8.414 -4.114 1.00 48.06 88 ASP A N 1
ATOM 667 C CA . ASP A 1 88 ? 12.064 -8.638 -3.356 1.00 48.06 88 ASP A CA 1
ATOM 668 C C . ASP A 1 88 ? 12.422 -8.419 -1.882 1.00 48.06 88 ASP A C 1
ATOM 670 O O . ASP A 1 88 ? 12.755 -9.321 -1.125 1.00 48.06 88 ASP A O 1
ATOM 674 N N . ILE A 1 89 ? 12.496 -7.149 -1.495 1.00 39.16 89 ILE A N 1
ATOM 675 C CA . ILE A 1 89 ? 12.571 -6.743 -0.096 1.00 39.16 89 ILE A CA 1
ATOM 676 C C . ILE A 1 89 ? 11.129 -6.607 0.371 1.00 39.16 89 ILE A C 1
ATOM 678 O O . ILE A 1 89 ? 10.561 -5.512 0.469 1.00 39.16 89 ILE A O 1
ATOM 682 N N . ALA A 1 90 ? 10.529 -7.766 0.636 1.00 34.66 90 ALA A N 1
ATOM 683 C CA . ALA A 1 90 ? 9.492 -7.900 1.638 1.00 34.66 90 ALA A CA 1
ATOM 684 C C . ALA A 1 90 ? 10.084 -7.416 2.972 1.00 34.66 90 ALA A C 1
ATOM 686 O O . ALA A 1 90 ? 10.679 -8.170 3.735 1.00 34.66 90 ALA A O 1
ATOM 687 N N . TYR A 1 91 ? 10.010 -6.107 3.223 1.00 32.38 91 TYR A N 1
ATOM 688 C CA . TYR A 1 91 ? 10.302 -5.559 4.540 1.00 32.38 91 TYR A CA 1
ATOM 689 C C . TYR A 1 91 ? 9.231 -6.066 5.508 1.00 32.38 91 TYR A C 1
ATOM 691 O O . TYR A 1 91 ? 8.150 -5.487 5.590 1.00 32.38 91 TYR A O 1
ATOM 699 N N . THR A 1 92 ? 9.542 -7.146 6.215 1.00 39.53 92 THR A N 1
ATOM 700 C CA . THR A 1 92 ? 8.913 -7.516 7.481 1.00 39.53 92 THR A CA 1
ATOM 701 C C . THR A 1 92 ? 9.969 -7.386 8.576 1.00 39.53 92 THR A C 1
ATOM 703 O O . THR A 1 92 ? 10.794 -8.284 8.745 1.00 39.53 92 THR A O 1
ATOM 706 N N . VAL A 1 93 ? 9.965 -6.252 9.279 1.00 37.09 93 VAL A N 1
ATOM 707 C CA . VAL A 1 93 ? 10.481 -6.093 10.650 1.00 37.09 93 VAL A CA 1
ATOM 708 C C . VAL A 1 93 ? 9.474 -5.243 11.402 1.00 37.09 93 VAL A C 1
ATOM 710 O O . VAL A 1 93 ? 9.069 -4.206 10.826 1.00 37.09 93 VAL A O 1
#

Secondary structure (DSSP, 8-state):
--HHHHHHHTT-SS-EEEEEEEEEETTEEEEEEEEEETTS-EEEEEEEESSHHHHHHHHHHHHHHHHHHHHHHHHHHTTS-------------